Protein AF-A0A9W8MRJ0-F1 (afdb_monomer_lite)

Sequence (169 aa):
MPPIPPFQKSSRAFWASSIPLLISSAAVEVKADIKVEVVVDLLHEVAFILNDALINVQYIVEHPTDFALTLSDTILSTKEVSFVVGTVIHLLFTVLGLVYAAVGVAAHGVVGPAIAEIGGLVAKLLTVVLALVPGLLALLIPTIISVIPIVYHLSLANVVAVLGLPPLF

Structure (mmCIF, N/CA/C/O backbone):
data_AF-A0A9W8MRJ0-F1
#
_entry.id   AF-A0A9W8MRJ0-F1
#
loop_
_atom_site.group_PDB
_atom_site.id
_atom_site.type_symbol
_atom_site.label_atom_id
_atom_site.label_alt_id
_atom_site.label_comp_id
_atom_site.label_asym_id
_atom_site.label_entity_id
_atom_site.label_seq_id
_atom_site.pdbx_PDB_ins_code
_atom_site.Cartn_x
_atom_site.Cartn_y
_atom_site.Cartn_z
_atom_site.occupancy
_atom_site.B_iso_or_equiv
_atom_site.auth_seq_id
_atom_site.auth_comp_id
_atom_site.auth_asym_id
_atom_site.auth_atom_id
_atom_site.pdbx_PDB_model_num
ATOM 1 N N . MET A 1 1 ? 87.219 22.444 -21.345 1.00 48.25 1 MET A N 1
ATOM 2 C CA . MET A 1 1 ? 86.688 22.931 -20.050 1.00 48.25 1 MET A CA 1
ATOM 3 C C . MET A 1 1 ? 86.357 24.401 -20.220 1.00 48.25 1 MET A C 1
ATOM 5 O O . MET A 1 1 ? 87.253 25.128 -20.633 1.00 48.25 1 MET A O 1
ATOM 9 N N . PRO A 1 2 ? 85.082 24.800 -20.073 1.00 40.78 2 PRO A N 1
ATOM 10 C CA . PRO A 1 2 ? 84.636 25.386 -18.795 1.00 40.78 2 PRO A CA 1
ATOM 11 C C . PRO A 1 2 ? 83.126 25.100 -18.515 1.00 40.78 2 PRO A C 1
ATOM 13 O O . PRO A 1 2 ? 82.563 24.225 -19.167 1.00 40.78 2 PRO A O 1
ATOM 16 N N . PRO A 1 3 ? 82.454 25.773 -17.564 1.00 43.59 3 PRO A N 1
ATOM 17 C CA . PRO A 1 3 ? 82.419 25.469 -16.135 1.00 43.59 3 PRO A CA 1
ATOM 18 C C . PRO A 1 3 ? 81.011 25.047 -15.657 1.00 43.59 3 PRO A C 1
ATOM 20 O O . PRO A 1 3 ? 80.001 25.385 -16.266 1.00 43.59 3 PRO A O 1
ATOM 23 N N . ILE A 1 4 ? 80.944 24.338 -14.528 1.00 54.47 4 ILE A N 1
ATOM 24 C CA . ILE A 1 4 ? 79.691 24.013 -13.825 1.00 54.47 4 ILE A CA 1
ATOM 25 C C . ILE A 1 4 ? 79.238 25.245 -13.022 1.00 54.47 4 ILE A C 1
ATOM 27 O O . ILE A 1 4 ? 80.027 25.726 -12.206 1.00 54.47 4 ILE A O 1
ATOM 31 N N . PRO A 1 5 ? 77.989 25.729 -13.168 1.00 55.28 5 PRO A N 1
ATOM 32 C CA . PRO A 1 5 ? 77.356 26.618 -12.203 1.00 55.28 5 PRO A CA 1
ATOM 33 C C . PRO A 1 5 ? 76.269 25.892 -11.379 1.00 55.28 5 PRO A C 1
ATOM 35 O O . PRO A 1 5 ? 75.866 24.776 -11.708 1.00 55.28 5 PRO A O 1
ATOM 38 N N . PRO A 1 6 ? 75.844 26.480 -10.250 1.00 47.06 6 PRO A N 1
ATOM 39 C CA . PRO A 1 6 ? 75.792 25.763 -8.983 1.00 47.06 6 PRO A CA 1
ATOM 40 C C . PRO A 1 6 ? 74.380 25.362 -8.540 1.00 47.06 6 PRO A C 1
ATOM 42 O O . PRO A 1 6 ? 73.384 25.997 -8.875 1.00 47.06 6 PRO A O 1
ATOM 45 N N . PHE A 1 7 ? 74.320 24.349 -7.672 1.00 44.75 7 PHE A N 1
ATOM 46 C CA . PHE A 1 7 ? 73.171 24.106 -6.803 1.00 44.75 7 PHE A CA 1
ATOM 47 C C . PHE A 1 7 ? 73.050 25.243 -5.779 1.00 44.75 7 PHE A C 1
ATOM 49 O O . PHE A 1 7 ? 73.932 25.415 -4.935 1.00 44.75 7 PHE A O 1
ATOM 56 N N . GLN A 1 8 ? 71.932 25.976 -5.797 1.00 46.53 8 GLN A N 1
ATOM 57 C CA . GLN A 1 8 ? 71.581 26.905 -4.725 1.00 46.53 8 GLN A CA 1
ATOM 58 C C . GLN A 1 8 ? 70.129 26.717 -4.253 1.00 46.53 8 GLN A C 1
ATOM 60 O O . GLN A 1 8 ? 69.171 27.044 -4.939 1.00 46.53 8 GLN A O 1
ATOM 65 N N . LYS A 1 9 ? 70.037 26.143 -3.045 1.00 40.16 9 LYS A N 1
ATOM 66 C CA . LYS A 1 9 ? 69.070 26.354 -1.952 1.00 40.16 9 LYS A CA 1
ATOM 67 C C . LYS A 1 9 ? 67.613 26.730 -2.286 1.00 40.16 9 LYS A C 1
ATOM 69 O O . LYS A 1 9 ? 67.304 27.869 -2.598 1.00 40.16 9 LYS A O 1
ATOM 74 N N . SER A 1 10 ? 66.722 25.798 -1.931 1.00 48.19 10 SER A N 1
ATOM 75 C CA . SER A 1 10 ? 65.660 25.988 -0.924 1.00 48.19 10 SER A CA 1
ATOM 76 C C . SER A 1 10 ? 64.984 27.369 -0.867 1.00 48.19 10 SER A C 1
ATOM 78 O O . SER A 1 10 ? 65.446 28.243 -0.136 1.00 48.19 10 SER A O 1
ATOM 80 N N . SER A 1 11 ? 63.785 27.457 -1.443 1.00 42.50 11 SER A N 1
ATOM 81 C CA . SER A 1 11 ? 62.711 28.315 -0.930 1.00 42.50 11 SER A CA 1
ATOM 82 C C . SER A 1 11 ? 61.389 27.556 -0.978 1.00 42.50 11 SER A C 1
ATOM 84 O O . SER A 1 11 ? 60.856 27.245 -2.038 1.00 42.50 11 SER A O 1
ATOM 86 N N . ARG A 1 12 ? 60.897 27.217 0.216 1.00 49.88 12 ARG A N 1
ATOM 87 C CA . ARG A 1 12 ? 59.545 26.725 0.468 1.00 49.88 12 ARG A CA 1
ATOM 88 C C . ARG A 1 12 ? 58.549 27.865 0.237 1.00 49.88 12 ARG A C 1
ATOM 90 O O . ARG A 1 12 ? 58.616 28.866 0.938 1.00 49.88 12 ARG A O 1
ATOM 97 N N . ALA A 1 13 ? 57.618 27.659 -0.684 1.00 43.38 13 ALA A N 1
ATOM 98 C CA . ALA A 1 13 ? 56.282 28.258 -0.752 1.00 43.38 13 ALA A CA 1
ATOM 99 C C . ALA A 1 13 ? 55.526 27.368 -1.760 1.00 43.38 13 ALA A C 1
ATOM 101 O O . ALA A 1 13 ? 55.850 27.382 -2.938 1.00 43.38 13 ALA A O 1
ATOM 102 N N . PHE A 1 14 ? 54.694 26.388 -1.393 1.00 52.22 14 PHE A N 1
ATOM 103 C CA . PHE A 1 14 ? 53.547 26.438 -0.483 1.00 52.22 14 PHE A CA 1
ATOM 104 C C . PHE A 1 14 ? 52.653 27.635 -0.833 1.00 52.22 14 PHE A C 1
ATOM 106 O O . PHE A 1 14 ? 52.720 28.663 -0.175 1.00 52.22 14 PHE A O 1
ATOM 113 N N . TRP A 1 15 ? 51.975 27.576 -1.987 1.00 43.22 15 TRP A N 1
ATOM 114 C CA . TRP A 1 15 ? 50.514 27.426 -2.105 1.00 43.22 15 TRP A CA 1
ATOM 115 C C . TRP A 1 15 ? 50.052 27.600 -3.570 1.00 43.22 15 TRP A C 1
ATOM 117 O O . TRP A 1 15 ? 50.504 28.496 -4.270 1.00 43.22 15 TRP A O 1
ATOM 127 N N . ALA A 1 16 ? 49.070 26.773 -3.947 1.00 49.94 16 ALA A N 1
ATOM 128 C CA . ALA A 1 16 ? 48.089 26.941 -5.028 1.00 49.94 16 ALA A CA 1
ATOM 129 C C . ALA A 1 16 ? 48.437 26.547 -6.487 1.00 49.94 16 ALA A C 1
ATOM 131 O O . ALA A 1 16 ? 49.311 27.100 -7.145 1.00 49.94 16 ALA A O 1
ATOM 132 N N . SER A 1 17 ? 47.572 25.663 -7.005 1.00 50.72 17 SER A N 1
ATOM 133 C CA . SER A 1 17 ? 47.463 25.118 -8.370 1.00 50.72 17 SER A CA 1
ATOM 134 C C . SER A 1 17 ? 48.607 24.162 -8.749 1.00 50.72 17 SER A C 1
ATOM 136 O O . SER A 1 17 ? 49.763 24.539 -8.807 1.00 50.72 17 SER A O 1
ATOM 138 N N . SER A 1 18 ? 48.420 22.868 -8.972 1.00 51.91 18 SER A N 1
ATOM 139 C CA . SER A 1 18 ? 47.250 22.148 -9.450 1.00 51.91 18 SER A CA 1
ATOM 140 C C . SER A 1 18 ? 47.408 20.699 -9.000 1.00 51.91 18 SER A C 1
ATOM 142 O O . SER A 1 18 ? 48.262 19.982 -9.513 1.00 51.91 18 SER A O 1
ATOM 144 N N . ILE A 1 19 ? 46.613 20.266 -8.024 1.00 49.84 19 ILE A N 1
ATOM 145 C CA . ILE A 1 19 ? 46.376 18.837 -7.826 1.00 49.84 19 ILE A CA 1
ATOM 146 C C . ILE A 1 19 ? 45.297 18.497 -8.853 1.00 49.84 19 ILE A C 1
ATOM 148 O O . ILE A 1 19 ? 44.178 18.994 -8.697 1.00 49.84 19 ILE A O 1
ATOM 152 N N . PRO A 1 20 ? 45.571 17.714 -9.913 1.00 44.00 20 PRO A N 1
ATOM 153 C CA . PRO A 1 20 ? 44.480 17.084 -10.626 1.00 44.00 20 PRO A CA 1
ATOM 154 C C . PRO A 1 20 ? 43.835 16.139 -9.616 1.00 44.00 20 PRO A C 1
ATOM 156 O O . PRO A 1 20 ? 44.401 15.109 -9.250 1.00 44.00 20 PRO A O 1
ATOM 159 N N . LEU A 1 21 ? 42.680 16.553 -9.099 1.00 40.41 21 LEU A N 1
ATOM 160 C CA . LEU A 1 21 ? 41.764 15.708 -8.354 1.00 40.41 21 LEU A CA 1
ATOM 161 C C . LEU A 1 21 ? 41.298 14.607 -9.309 1.00 40.41 21 LEU A C 1
ATOM 163 O O . LEU A 1 21 ? 40.196 14.645 -9.842 1.00 40.41 21 LEU A O 1
ATOM 167 N N . LEU A 1 22 ? 42.133 13.587 -9.492 1.00 39.75 22 LEU A N 1
ATOM 168 C CA . LEU A 1 22 ? 41.692 12.251 -9.861 1.00 39.75 22 LEU A CA 1
ATOM 169 C C . LEU A 1 22 ? 41.032 11.617 -8.632 1.00 39.75 22 LEU A C 1
ATOM 171 O O . LEU A 1 22 ? 41.383 10.527 -8.199 1.00 39.75 22 LEU A O 1
ATOM 175 N N . ILE A 1 23 ? 40.040 12.306 -8.069 1.00 45.53 23 ILE A N 1
ATOM 176 C CA . ILE A 1 23 ? 38.914 11.607 -7.480 1.00 45.53 23 ILE A CA 1
ATOM 177 C C . ILE A 1 23 ? 38.071 11.270 -8.702 1.00 45.53 23 ILE A C 1
ATOM 179 O O . ILE A 1 23 ? 37.121 11.976 -9.039 1.00 45.53 23 ILE A O 1
ATOM 183 N N . SER A 1 24 ? 38.454 10.207 -9.416 1.00 37.16 24 SER A N 1
ATOM 184 C CA . SER A 1 24 ? 37.449 9.470 -10.159 1.00 37.16 24 SER A CA 1
ATOM 185 C C . SER A 1 24 ? 36.497 8.942 -9.091 1.00 37.16 24 SER A C 1
ATOM 187 O O . SER A 1 24 ? 36.660 7.841 -8.567 1.00 37.16 24 SER A O 1
ATOM 189 N N . SER A 1 25 ? 35.506 9.756 -8.736 1.00 39.78 25 SER A N 1
ATOM 190 C CA . SER A 1 25 ? 34.216 9.229 -8.346 1.00 39.78 25 SER A CA 1
ATOM 191 C C . SER A 1 25 ? 33.705 8.531 -9.598 1.00 39.78 25 SER A C 1
ATOM 193 O O . SER A 1 25 ? 32.928 9.070 -10.382 1.00 39.78 25 SER A O 1
ATOM 195 N N . ALA A 1 26 ? 34.243 7.337 -9.843 1.00 36.41 26 ALA A N 1
ATOM 196 C CA . ALA A 1 26 ? 33.461 6.302 -10.451 1.00 36.41 26 ALA A CA 1
ATOM 197 C C . ALA A 1 26 ? 32.299 6.157 -9.475 1.00 36.41 26 ALA A C 1
ATOM 199 O O . ALA A 1 26 ? 32.406 5.491 -8.446 1.00 36.41 26 ALA A O 1
ATOM 200 N N . ALA A 1 27 ? 31.218 6.881 -9.761 1.00 32.34 27 ALA A N 1
ATOM 201 C CA . ALA A 1 27 ? 29.903 6.397 -9.443 1.00 32.34 27 ALA A CA 1
ATOM 202 C C . ALA A 1 27 ? 29.885 5.002 -10.060 1.00 32.34 27 ALA A C 1
ATOM 204 O O . ALA A 1 27 ? 29.695 4.832 -11.263 1.00 32.34 27 ALA A O 1
ATOM 205 N N . VAL A 1 28 ? 30.238 4.009 -9.247 1.00 33.97 28 VAL A N 1
ATOM 206 C CA . VAL A 1 28 ? 29.884 2.637 -9.525 1.00 33.97 28 VAL A CA 1
ATOM 207 C C . VAL A 1 28 ? 28.374 2.673 -9.382 1.00 33.97 28 VAL A C 1
ATOM 209 O O . VAL A 1 28 ? 27.823 2.465 -8.305 1.00 33.97 28 VAL A O 1
ATOM 212 N N . GLU A 1 29 ? 27.707 3.067 -10.465 1.00 37.41 29 GLU A N 1
ATOM 213 C CA . GLU A 1 29 ? 26.339 2.680 -10.715 1.00 37.41 29 GLU A CA 1
ATOM 214 C C . GLU A 1 29 ? 26.432 1.161 -10.770 1.00 37.41 29 GLU A C 1
ATOM 216 O O . GLU A 1 29 ? 26.729 0.559 -11.803 1.00 37.41 29 GLU A O 1
ATOM 221 N N . VAL A 1 30 ? 26.304 0.531 -9.601 1.00 36.81 30 VAL A N 1
ATOM 222 C CA . VAL A 1 30 ? 25.976 -0.878 -9.513 1.00 36.81 30 VAL A CA 1
ATOM 223 C C . VAL A 1 30 ? 24.563 -0.937 -10.077 1.00 36.81 30 VAL A C 1
ATOM 225 O O . VAL A 1 30 ? 23.581 -1.005 -9.345 1.00 36.81 30 VAL A O 1
ATOM 228 N N . LYS A 1 31 ? 24.456 -0.890 -11.410 1.00 43.50 31 LYS 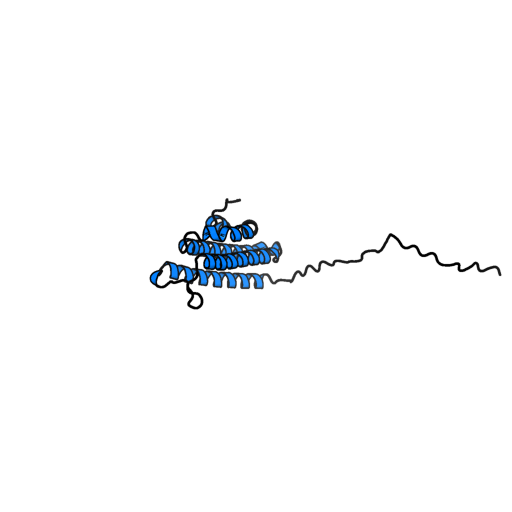A N 1
ATOM 229 C CA . LYS A 1 31 ? 23.444 -1.644 -12.123 1.00 43.50 31 LYS A CA 1
ATOM 230 C C . LYS A 1 31 ? 23.751 -3.080 -11.756 1.00 43.50 31 LYS A C 1
ATOM 232 O O . LYS A 1 31 ? 24.472 -3.788 -12.453 1.00 43.50 31 LYS A O 1
ATOM 237 N N . ALA A 1 32 ? 23.272 -3.474 -10.578 1.00 48.00 32 ALA A N 1
ATOM 238 C CA . ALA A 1 32 ? 22.929 -4.851 -10.365 1.00 48.00 32 ALA A CA 1
ATOM 239 C C . ALA A 1 32 ? 22.089 -5.181 -11.591 1.00 48.00 32 ALA A C 1
ATOM 241 O O . ALA A 1 32 ? 21.115 -4.481 -11.882 1.00 48.00 32 ALA A O 1
ATOM 242 N N . ASP A 1 33 ? 22.567 -6.131 -12.384 1.00 50.88 33 ASP A N 1
ATOM 243 C CA . ASP A 1 33 ? 21.824 -6.651 -13.517 1.00 50.88 33 ASP A CA 1
ATOM 244 C C . ASP A 1 33 ? 20.676 -7.448 -12.891 1.00 50.88 33 ASP A C 1
ATOM 246 O O . ASP A 1 33 ? 20.736 -8.663 -12.688 1.00 50.88 33 ASP A O 1
ATOM 250 N N . ILE A 1 34 ? 19.705 -6.700 -12.364 1.00 60.66 34 ILE A N 1
ATOM 251 C CA . ILE A 1 34 ? 18.549 -7.231 -11.687 1.00 60.66 34 ILE A CA 1
ATOM 252 C C . ILE A 1 34 ? 17.742 -7.836 -12.815 1.00 60.66 34 ILE A C 1
ATOM 254 O O . ILE A 1 34 ? 17.131 -7.127 -13.615 1.00 60.66 34 ILE A O 1
ATOM 258 N N . LYS A 1 35 ? 17.794 -9.163 -12.886 1.00 72.12 35 LYS A N 1
ATOM 259 C CA . LYS A 1 35 ? 16.939 -9.939 -13.770 1.00 72.12 35 LYS A CA 1
ATOM 260 C C . LYS A 1 35 ? 15.509 -9.501 -13.508 1.00 72.12 35 LYS A C 1
ATOM 262 O O . LYS A 1 35 ? 15.001 -9.675 -12.399 1.00 72.12 35 LYS A O 1
ATOM 267 N N . VAL A 1 36 ? 14.903 -8.878 -14.510 1.00 72.69 36 VAL A N 1
ATOM 268 C CA . VAL A 1 36 ? 13.551 -8.321 -14.420 1.00 72.69 36 VAL A CA 1
ATOM 269 C C . VAL A 1 36 ? 12.573 -9.418 -14.009 1.00 72.69 36 VAL A C 1
ATOM 271 O O . VAL A 1 36 ? 11.656 -9.161 -13.239 1.00 72.69 36 VAL A O 1
ATOM 274 N N . GLU A 1 37 ? 12.836 -10.657 -14.423 1.00 76.44 37 GLU A N 1
ATOM 275 C CA . GLU A 1 37 ? 12.082 -11.849 -14.042 1.00 76.44 37 GLU A CA 1
ATOM 276 C C . GLU A 1 37 ? 12.065 -12.059 -12.521 1.00 76.44 37 GLU A C 1
ATOM 278 O O . GLU A 1 37 ? 11.005 -12.270 -11.949 1.00 76.44 37 GLU A O 1
ATOM 283 N N . VAL A 1 38 ? 13.209 -11.899 -11.844 1.00 78.81 38 VAL A N 1
ATOM 284 C CA . VAL A 1 38 ? 13.300 -12.054 -10.380 1.00 78.81 38 VAL A CA 1
ATOM 285 C C . VAL A 1 38 ? 12.512 -10.956 -9.662 1.00 78.81 38 VAL A C 1
ATOM 287 O O . VAL A 1 38 ? 11.890 -11.212 -8.637 1.00 78.81 38 VAL A O 1
ATOM 290 N N . VAL A 1 39 ? 12.507 -9.731 -10.197 1.00 79.31 39 VAL A N 1
ATOM 291 C CA . VAL A 1 39 ? 11.700 -8.632 -9.639 1.00 79.31 39 VAL A CA 1
ATOM 292 C C . VAL A 1 39 ? 10.218 -8.910 -9.807 1.00 79.31 39 VAL A C 1
ATOM 294 O O . VAL A 1 39 ? 9.457 -8.702 -8.869 1.00 79.31 39 VAL A O 1
ATOM 297 N N . VAL A 1 40 ? 9.810 -9.378 -10.984 1.00 80.25 40 VAL A N 1
ATOM 298 C CA . VAL A 1 40 ? 8.416 -9.726 -11.262 1.00 80.25 40 VAL A CA 1
ATOM 299 C C . VAL A 1 40 ? 7.950 -10.853 -10.340 1.00 80.25 40 VAL A C 1
ATOM 301 O O . VAL A 1 40 ? 6.890 -10.721 -9.735 1.00 80.25 40 VAL A O 1
ATOM 304 N N . ASP A 1 41 ? 8.757 -11.899 -10.151 1.00 81.31 41 ASP A N 1
ATOM 305 C CA . ASP A 1 41 ? 8.437 -13.003 -9.239 1.00 81.31 41 ASP A CA 1
ATOM 306 C C . ASP A 1 41 ? 8.275 -12.518 -7.789 1.00 81.31 41 ASP A C 1
ATOM 308 O O . ASP A 1 41 ? 7.292 -12.856 -7.128 1.00 81.31 41 ASP A O 1
ATOM 312 N N . LEU A 1 42 ? 9.177 -11.651 -7.311 1.00 82.88 42 LEU A N 1
ATOM 313 C CA . LEU A 1 42 ? 9.075 -11.053 -5.975 1.00 82.88 42 LEU A CA 1
ATOM 314 C C . LEU A 1 42 ? 7.844 -10.148 -5.829 1.00 82.88 42 LEU A C 1
ATOM 316 O O . LEU A 1 42 ? 7.199 -10.141 -4.782 1.00 82.88 42 LEU A O 1
ATOM 320 N N . LEU A 1 43 ? 7.491 -9.379 -6.862 1.00 83.56 43 LEU A N 1
ATOM 321 C CA . LEU A 1 43 ? 6.284 -8.550 -6.842 1.00 83.56 43 LEU A CA 1
ATOM 322 C C . LEU A 1 43 ? 5.014 -9.406 -6.829 1.00 83.56 43 LEU A C 1
ATOM 324 O O . LEU A 1 43 ? 4.072 -9.068 -6.114 1.00 83.56 43 LEU A O 1
ATOM 328 N N . HIS A 1 44 ? 4.989 -10.529 -7.548 1.00 84.81 44 HIS A N 1
ATOM 329 C CA . HIS A 1 44 ? 3.885 -11.484 -7.457 1.00 84.81 44 HIS A CA 1
ATOM 330 C C . HIS A 1 44 ? 3.787 -12.119 -6.067 1.00 84.81 44 HIS A C 1
ATOM 332 O O . HIS A 1 44 ? 2.680 -12.290 -5.561 1.00 84.81 44 HIS A O 1
ATOM 338 N N . GLU A 1 45 ? 4.911 -12.416 -5.412 1.00 82.75 45 GLU A N 1
ATOM 339 C CA . GLU A 1 45 ? 4.912 -12.905 -4.029 1.00 82.75 45 GLU A CA 1
ATOM 340 C C . GLU A 1 45 ? 4.343 -11.854 -3.059 1.00 82.75 45 GLU A C 1
ATOM 342 O O . GLU A 1 45 ? 3.487 -12.167 -2.229 1.00 82.75 45 GLU A O 1
ATOM 347 N N . VAL A 1 46 ? 4.724 -10.581 -3.217 1.00 82.69 46 VAL A N 1
ATOM 348 C CA . VAL A 1 46 ? 4.136 -9.468 -2.451 1.00 82.69 46 VAL A CA 1
ATOM 349 C C . VAL A 1 46 ? 2.634 -9.346 -2.718 1.00 82.69 46 VAL A C 1
ATOM 351 O O . VAL A 1 46 ? 1.857 -9.199 -1.773 1.00 82.69 46 VAL A O 1
ATOM 354 N N . ALA A 1 47 ? 2.204 -9.427 -3.979 1.00 80.31 47 ALA A N 1
ATOM 355 C CA . ALA A 1 47 ? 0.790 -9.396 -4.342 1.00 80.31 47 ALA A CA 1
ATOM 356 C C . ALA A 1 47 ? 0.021 -10.569 -3.712 1.00 80.31 47 ALA A C 1
ATOM 358 O O . ALA A 1 47 ? -1.067 -10.370 -3.173 1.00 80.31 47 ALA A O 1
ATOM 359 N N . PHE A 1 48 ? 0.607 -11.768 -3.702 1.00 81.25 48 PHE A N 1
ATOM 360 C CA . PHE A 1 48 ? 0.023 -12.950 -3.076 1.00 81.25 48 PHE A CA 1
ATOM 361 C C . PHE A 1 48 ? -0.174 -12.758 -1.566 1.00 81.25 48 PHE A C 1
ATOM 363 O O . PHE A 1 48 ? -1.280 -12.962 -1.067 1.00 81.25 48 PHE A O 1
ATOM 370 N N . ILE A 1 49 ? 0.855 -12.284 -0.854 1.00 83.06 49 ILE A N 1
ATOM 371 C CA . ILE A 1 49 ? 0.780 -12.001 0.589 1.00 83.06 49 ILE A CA 1
ATOM 372 C C . ILE A 1 49 ? -0.271 -10.921 0.884 1.00 83.06 49 ILE A C 1
ATOM 374 O O . ILE A 1 49 ? -1.049 -11.051 1.828 1.00 83.06 49 ILE A O 1
ATOM 378 N N . LEU A 1 50 ? -0.327 -9.858 0.077 1.00 81.81 50 LEU A N 1
ATOM 379 C CA . LEU A 1 50 ? -1.323 -8.796 0.244 1.00 81.81 50 LEU A CA 1
ATOM 380 C C . LEU A 1 50 ? -2.747 -9.281 -0.022 1.00 81.81 50 LEU A C 1
ATOM 382 O O . LEU A 1 50 ? -3.676 -8.831 0.647 1.00 81.81 50 LEU A O 1
ATOM 386 N N . ASN A 1 51 ? -2.928 -10.185 -0.983 1.00 83.06 51 ASN A N 1
ATOM 387 C CA . ASN A 1 51 ? -4.227 -10.771 -1.270 1.00 83.06 51 ASN A CA 1
ATOM 388 C C . ASN A 1 51 ? -4.690 -11.696 -0.133 1.00 83.06 51 ASN A C 1
ATOM 390 O O . ASN A 1 51 ? -5.842 -11.609 0.280 1.00 83.06 51 ASN A O 1
ATOM 394 N N . ASP A 1 52 ? -3.794 -12.512 0.428 1.00 77.44 52 ASP A N 1
ATOM 395 C CA . ASP A 1 52 ? -4.095 -13.326 1.612 1.00 77.44 52 ASP A CA 1
ATOM 396 C C . ASP A 1 52 ? -4.454 -12.448 2.823 1.00 77.44 52 ASP A C 1
ATOM 398 O O . ASP A 1 52 ? -5.480 -12.645 3.476 1.00 77.44 52 ASP A O 1
ATOM 402 N N . ALA A 1 53 ? -3.680 -11.384 3.064 1.00 75.25 53 ALA A N 1
ATOM 403 C CA . ALA A 1 53 ? -3.990 -10.400 4.097 1.00 75.25 53 ALA A CA 1
ATOM 404 C C . ALA A 1 53 ? -5.361 -9.736 3.875 1.00 75.25 53 ALA A C 1
ATOM 406 O O . ALA A 1 53 ? -6.123 -9.571 4.827 1.00 75.25 53 ALA A O 1
ATOM 407 N N . LEU A 1 54 ? -5.705 -9.382 2.632 1.00 80.19 54 LEU A N 1
ATOM 408 C CA . LEU A 1 54 ? -7.011 -8.817 2.294 1.00 80.19 54 LEU A CA 1
ATOM 409 C C . LEU A 1 54 ? -8.150 -9.795 2.603 1.00 80.19 54 LEU A C 1
ATOM 411 O O . LEU A 1 54 ? -9.140 -9.373 3.196 1.00 80.19 54 LEU A O 1
ATOM 415 N N . ILE A 1 55 ? -8.006 -11.074 2.242 1.00 77.44 55 ILE A N 1
ATOM 416 C CA . ILE A 1 55 ? -8.999 -12.122 2.532 1.00 77.44 55 ILE A CA 1
ATOM 417 C C . ILE A 1 55 ? -9.200 -12.255 4.044 1.00 77.44 55 ILE A C 1
ATOM 419 O O . ILE A 1 55 ? -10.336 -12.237 4.516 1.00 77.44 55 ILE A O 1
ATOM 423 N N . ASN A 1 56 ? -8.109 -12.310 4.811 1.00 75.69 56 ASN A N 1
ATOM 424 C CA . ASN A 1 56 ? -8.167 -12.405 6.269 1.00 75.69 56 ASN A CA 1
ATOM 425 C C . ASN A 1 56 ? -8.882 -11.194 6.893 1.00 75.69 56 ASN A C 1
ATOM 427 O O . ASN A 1 56 ? -9.757 -11.356 7.742 1.00 75.69 56 ASN A O 1
ATOM 431 N N . VAL A 1 57 ? -8.559 -9.975 6.447 1.00 72.88 57 VAL A N 1
ATOM 432 C CA . VAL A 1 57 ? -9.209 -8.755 6.950 1.00 72.88 57 VAL A CA 1
ATOM 433 C C . VAL A 1 57 ? -10.682 -8.689 6.531 1.00 72.88 57 VAL A C 1
ATOM 435 O O . VAL A 1 57 ? -11.515 -8.300 7.345 1.00 72.88 57 VAL A O 1
ATOM 438 N N . GLN A 1 58 ? -11.037 -9.093 5.309 1.00 73.00 58 GLN A N 1
ATOM 439 C CA . GLN A 1 58 ? -12.437 -9.170 4.868 1.00 73.00 58 GLN A CA 1
ATOM 440 C C . GLN A 1 58 ? -13.243 -10.164 5.703 1.00 73.00 58 GLN A C 1
ATOM 442 O O . GLN A 1 58 ? -14.327 -9.820 6.169 1.00 73.00 58 GLN A O 1
ATOM 447 N N . TYR A 1 59 ? -12.685 -11.346 5.969 1.00 69.38 59 TYR A N 1
ATOM 448 C CA . TYR A 1 59 ? -13.314 -12.348 6.824 1.00 69.38 59 TYR A CA 1
ATOM 449 C C . TYR A 1 59 ? -13.632 -11.793 8.221 1.00 69.38 59 TYR A C 1
ATOM 451 O O . TYR A 1 59 ? -14.728 -12.008 8.739 1.00 69.38 59 TYR A O 1
ATOM 459 N N . ILE A 1 60 ? -12.702 -11.024 8.798 1.00 67.75 60 ILE A N 1
ATOM 460 C CA . ILE A 1 60 ? -12.887 -10.337 10.083 1.00 67.75 60 ILE A CA 1
ATOM 461 C C . ILE A 1 60 ? -14.035 -9.318 10.021 1.00 67.75 60 ILE A C 1
ATOM 463 O O . ILE A 1 60 ? -14.829 -9.229 10.956 1.00 67.75 60 ILE A 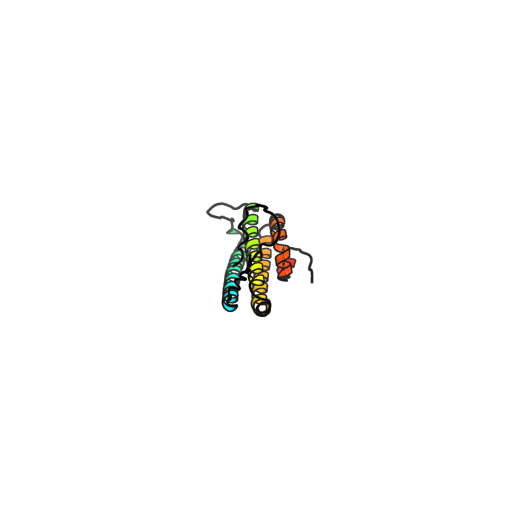O 1
ATOM 467 N N . VAL A 1 61 ? -14.144 -8.548 8.933 1.00 68.06 61 VAL A N 1
ATOM 468 C CA . VAL A 1 61 ? -15.224 -7.554 8.761 1.00 68.06 61 VAL A CA 1
ATOM 469 C C . VAL A 1 61 ? -16.588 -8.228 8.687 1.00 68.06 61 VAL A C 1
ATOM 471 O O . VAL A 1 61 ? -17.560 -7.716 9.240 1.00 68.06 61 VAL A O 1
ATOM 474 N N . GLU A 1 62 ? -16.660 -9.370 8.010 1.00 71.00 62 GLU A N 1
ATOM 475 C CA . GLU A 1 62 ? -17.888 -10.149 7.861 1.00 71.00 62 GLU A CA 1
ATOM 476 C C . GLU A 1 62 ? -18.306 -10.844 9.171 1.00 71.00 62 GLU A C 1
ATOM 478 O O . GLU A 1 62 ? -19.494 -11.098 9.370 1.00 71.00 62 GLU A O 1
ATOM 483 N N . HIS A 1 63 ? -17.364 -11.078 10.096 1.00 67.50 63 HIS A N 1
ATOM 484 C CA . HIS A 1 63 ? -17.585 -11.787 11.365 1.00 67.50 63 HIS A CA 1
ATOM 485 C C . HIS A 1 63 ? -17.050 -10.997 12.585 1.00 67.50 63 HIS A C 1
ATOM 487 O O . HIS A 1 63 ? -16.138 -11.445 13.283 1.00 67.50 63 HIS A O 1
ATOM 493 N N . PRO A 1 64 ? -17.629 -9.821 12.903 1.00 57.41 64 PRO A N 1
ATOM 494 C CA . PRO A 1 64 ? -17.063 -8.878 13.875 1.00 57.41 64 PRO A CA 1
ATOM 495 C C . PRO A 1 64 ? -17.145 -9.336 15.341 1.00 57.41 64 PRO A C 1
ATOM 497 O O . PRO A 1 64 ? -16.489 -8.754 16.203 1.00 57.41 64 PRO A O 1
ATOM 500 N N . THR A 1 65 ? -17.951 -10.356 15.657 1.00 52.75 65 THR A N 1
ATOM 501 C CA . THR A 1 65 ? -18.142 -10.855 17.031 1.00 52.75 65 THR A CA 1
ATOM 502 C C . THR A 1 65 ? -16.924 -11.579 17.600 1.00 52.75 65 THR A C 1
ATOM 504 O O . THR A 1 65 ? -16.822 -11.695 18.819 1.00 52.75 65 THR A O 1
ATOM 507 N N . ASP A 1 66 ? -15.988 -11.999 16.745 1.00 52.19 66 ASP A N 1
ATOM 508 C CA . ASP A 1 66 ? -14.790 -12.747 17.146 1.00 52.19 66 ASP A CA 1
ATOM 509 C C . ASP A 1 66 ? -13.553 -11.848 17.323 1.00 52.19 66 ASP A C 1
ATOM 511 O O . ASP A 1 66 ? -12.465 -12.333 17.637 1.00 52.19 66 ASP A O 1
ATOM 515 N N . PHE A 1 67 ? -13.691 -10.530 17.128 1.00 53.59 67 PHE A N 1
ATOM 516 C CA . PHE A 1 67 ? -12.542 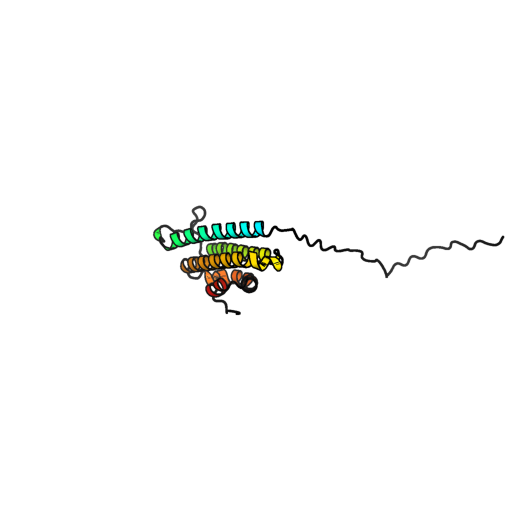-9.653 16.924 1.00 53.59 67 PHE A CA 1
ATOM 517 C C . PHE A 1 67 ? -12.367 -8.603 18.025 1.00 53.59 67 PHE A C 1
ATOM 519 O O . PHE A 1 67 ? -12.851 -7.474 17.949 1.00 53.59 67 PHE A O 1
ATOM 526 N N . ALA A 1 68 ? -11.578 -8.957 19.037 1.00 56.31 68 ALA A N 1
ATOM 527 C CA . ALA A 1 68 ? -10.749 -7.979 19.725 1.00 56.31 68 ALA A CA 1
ATOM 528 C C . ALA A 1 68 ? -9.404 -7.947 18.988 1.00 56.31 68 ALA A C 1
ATOM 530 O O . ALA A 1 68 ? -8.806 -8.999 18.788 1.00 56.31 68 ALA A O 1
ATOM 531 N N . LEU A 1 69 ? -8.932 -6.767 18.567 1.00 58.84 69 LEU A N 1
ATOM 532 C CA . LEU A 1 69 ? -7.589 -6.585 18.001 1.00 58.84 69 LEU A CA 1
ATOM 533 C C . LEU A 1 69 ? -6.547 -6.891 19.081 1.00 58.84 69 LEU A C 1
ATOM 535 O O . LEU A 1 69 ? -6.033 -5.979 19.724 1.00 58.84 69 LEU A O 1
ATOM 539 N N . THR A 1 70 ? -6.287 -8.169 19.336 1.00 57.56 70 THR A N 1
ATOM 540 C CA . THR A 1 70 ? -5.320 -8.619 20.325 1.00 57.56 70 THR A CA 1
ATOM 541 C C . THR A 1 70 ? -4.016 -8.966 19.629 1.00 57.56 70 THR A C 1
ATOM 543 O O . THR A 1 70 ? -3.949 -9.838 18.766 1.00 57.56 70 THR A O 1
ATOM 546 N N . LEU A 1 71 ? -2.949 -8.268 20.004 1.00 56.31 71 LEU A N 1
ATOM 547 C CA . LEU A 1 71 ? -1.589 -8.662 19.665 1.00 56.31 71 LEU A CA 1
ATOM 548 C C . LEU A 1 71 ? -0.962 -9.189 20.951 1.00 56.31 71 LEU A C 1
ATOM 550 O O . LEU A 1 71 ? -0.844 -8.440 21.920 1.00 56.31 71 LEU A O 1
ATOM 554 N N . SER A 1 72 ? -0.620 -10.478 20.988 1.00 63.16 72 SER A N 1
ATOM 555 C CA . SER A 1 72 ? -0.076 -11.123 22.194 1.00 63.16 72 SER A CA 1
ATOM 556 C C . SER A 1 72 ? -0.951 -10.872 23.435 1.00 63.16 72 SER A C 1
ATOM 558 O O . SER A 1 72 ? -0.490 -10.293 24.417 1.00 63.16 72 SER A O 1
ATOM 560 N N . ASP A 1 73 ? -2.242 -11.212 23.348 1.00 65.69 73 ASP A N 1
ATOM 561 C CA . ASP A 1 73 ? -3.252 -11.036 24.411 1.00 65.69 73 ASP A CA 1
ATOM 562 C C . ASP A 1 73 ? -3.516 -9.582 24.857 1.00 65.69 73 ASP A C 1
ATOM 564 O O . ASP A 1 73 ? -4.242 -9.341 25.822 1.00 65.69 73 ASP A O 1
ATOM 568 N N . THR A 1 74 ? -2.983 -8.592 24.133 1.00 64.00 74 THR A N 1
ATOM 569 C CA . THR A 1 74 ? -3.146 -7.168 24.458 1.00 64.00 74 THR A CA 1
ATOM 570 C C . THR A 1 74 ? -4.074 -6.499 23.453 1.00 64.00 74 THR A C 1
ATOM 572 O O . THR A 1 74 ? -3.785 -6.513 22.259 1.00 64.00 74 THR A O 1
ATOM 575 N N . ILE A 1 75 ? -5.174 -5.897 23.919 1.00 69.50 75 ILE A N 1
ATOM 576 C CA . ILE A 1 75 ? -6.092 -5.134 23.058 1.00 69.50 75 ILE A CA 1
ATOM 577 C C . ILE A 1 75 ? -5.368 -3.876 22.567 1.00 69.50 75 ILE A C 1
ATOM 579 O O . ILE A 1 75 ? -5.024 -3.007 23.368 1.00 69.50 75 ILE A O 1
ATOM 583 N N . LEU A 1 76 ? -5.155 -3.774 21.257 1.00 66.94 76 LEU A N 1
ATOM 584 C CA . LEU A 1 76 ? -4.523 -2.619 20.633 1.00 66.94 76 LEU A CA 1
ATOM 585 C C . LEU A 1 76 ? -5.476 -1.423 20.609 1.00 66.94 76 LEU A C 1
ATOM 587 O O . LEU A 1 76 ? -6.634 -1.517 20.192 1.00 66.94 76 LEU A O 1
ATOM 591 N N . SER A 1 77 ? -4.962 -0.259 20.991 1.00 73.88 77 SER A N 1
ATOM 592 C CA . SER A 1 77 ? -5.652 1.010 20.793 1.00 73.88 77 SER A CA 1
ATOM 593 C C . SER A 1 77 ? -5.685 1.397 19.311 1.00 73.88 77 SER A C 1
ATOM 595 O O . SER A 1 77 ? -4.782 1.083 18.535 1.00 73.88 77 SER A O 1
ATOM 597 N N . THR A 1 78 ? -6.680 2.192 18.914 1.00 71.69 78 THR A N 1
ATOM 598 C CA . THR A 1 78 ? -6.789 2.755 17.555 1.00 71.69 78 THR A CA 1
ATOM 599 C C . THR A 1 78 ? -5.521 3.492 17.108 1.00 71.69 78 THR A C 1
ATOM 601 O O . THR A 1 78 ? -5.167 3.477 15.930 1.00 71.69 78 THR A O 1
ATOM 604 N N . LYS A 1 79 ? -4.799 4.108 18.052 1.00 72.69 79 LYS A N 1
ATOM 605 C CA . LYS A 1 79 ? -3.529 4.789 17.787 1.00 72.69 79 LYS A CA 1
ATOM 606 C C . LYS A 1 79 ? -2.413 3.803 17.439 1.00 72.69 79 LYS A C 1
ATOM 608 O O . LYS A 1 79 ? -1.676 4.050 16.488 1.00 72.69 79 LYS A O 1
ATOM 613 N N . GLU A 1 80 ? -2.301 2.692 18.157 1.00 70.19 80 GLU A N 1
ATOM 614 C CA . GLU A 1 80 ? -1.306 1.649 17.865 1.00 70.19 80 GLU A CA 1
ATOM 615 C C . GLU A 1 80 ? -1.599 0.967 16.530 1.00 70.19 80 GLU A C 1
ATOM 617 O O . GLU A 1 80 ? -0.694 0.802 15.715 1.00 70.19 80 GLU A O 1
ATOM 622 N N . VAL A 1 81 ? -2.875 0.690 16.247 1.00 75.44 81 VAL A N 1
ATOM 623 C CA . VAL A 1 81 ? -3.316 0.173 14.943 1.00 75.44 81 VAL A CA 1
ATOM 624 C C . VAL A 1 81 ? -2.928 1.139 13.824 1.00 75.44 81 VAL A C 1
ATOM 626 O O . VAL A 1 81 ? -2.364 0.717 12.818 1.00 75.44 81 VAL A O 1
ATOM 629 N N . SER A 1 82 ? -3.149 2.446 14.012 1.00 72.81 82 SER A N 1
ATOM 630 C CA . SER A 1 82 ? -2.751 3.463 13.031 1.00 72.81 82 SER A CA 1
ATOM 631 C C . SER A 1 82 ? -1.250 3.504 12.780 1.00 72.81 82 SER A C 1
ATOM 633 O O . SER A 1 82 ? -0.829 3.679 11.639 1.00 72.81 82 SER A O 1
ATOM 635 N N . PHE A 1 83 ? -0.443 3.287 13.820 1.00 77.06 83 PHE A N 1
ATOM 636 C CA . PHE A 1 83 ? 1.005 3.255 13.687 1.00 77.06 83 PHE A CA 1
ATOM 637 C C . PHE A 1 83 ? 1.450 2.034 12.880 1.00 77.06 83 PHE A C 1
ATOM 639 O O . PHE A 1 83 ? 2.184 2.188 11.910 1.00 77.06 83 PHE A O 1
ATOM 646 N N . VAL A 1 84 ? 0.942 0.843 13.214 1.00 79.12 84 VAL A N 1
ATOM 647 C CA . VAL A 1 84 ? 1.262 -0.400 12.494 1.00 79.12 84 VAL A CA 1
ATOM 648 C C . VAL A 1 84 ? 0.836 -0.307 11.029 1.00 79.12 84 VAL A C 1
ATOM 650 O O . VAL A 1 84 ? 1.656 -0.514 10.133 1.00 79.12 84 VAL A O 1
ATOM 653 N N . VAL A 1 85 ? -0.422 0.064 10.775 1.00 80.75 85 VAL A N 1
ATOM 654 C CA . VAL A 1 85 ? -0.967 0.210 9.417 1.00 80.75 85 VAL A CA 1
ATOM 655 C C . VAL A 1 85 ? -0.177 1.260 8.637 1.00 80.75 85 VAL A C 1
ATOM 657 O O . VAL A 1 85 ? 0.233 1.008 7.505 1.00 80.75 85 VAL A O 1
ATOM 660 N N . GLY A 1 86 ? 0.111 2.408 9.255 1.00 79.00 86 GLY A N 1
ATOM 661 C CA . GLY A 1 86 ? 0.917 3.464 8.655 1.00 79.00 86 GLY A CA 1
ATOM 662 C C . GLY A 1 86 ? 2.317 2.986 8.269 1.00 79.00 86 GLY A C 1
ATOM 663 O O . GLY A 1 86 ? 2.741 3.194 7.133 1.00 79.00 86 GLY A O 1
ATOM 664 N N . THR A 1 87 ? 3.032 2.312 9.172 1.00 79.75 87 THR A N 1
ATOM 665 C CA . THR A 1 87 ? 4.375 1.784 8.892 1.00 79.75 87 THR A CA 1
ATOM 666 C C . THR A 1 87 ? 4.362 0.792 7.734 1.00 79.75 87 THR A C 1
ATOM 668 O O . THR A 1 87 ? 5.219 0.888 6.856 1.00 79.75 87 THR A O 1
ATOM 671 N N . VAL A 1 88 ? 3.381 -0.113 7.684 1.00 81.25 88 VAL A N 1
ATOM 672 C CA . VAL A 1 88 ? 3.245 -1.084 6.587 1.00 81.25 88 VAL A CA 1
ATOM 673 C C . VAL A 1 88 ? 2.992 -0.374 5.256 1.00 81.25 88 VAL A C 1
ATOM 675 O O . VAL A 1 88 ? 3.676 -0.658 4.277 1.00 81.25 88 VAL A O 1
ATOM 678 N N . ILE A 1 89 ? 2.075 0.597 5.220 1.00 83.12 89 ILE A N 1
ATOM 679 C CA . ILE A 1 89 ? 1.791 1.394 4.016 1.00 83.12 89 ILE A CA 1
ATOM 680 C C . ILE A 1 89 ? 3.042 2.138 3.541 1.00 83.12 89 ILE A C 1
ATOM 682 O O . ILE A 1 89 ? 3.365 2.123 2.353 1.00 83.12 89 ILE A O 1
ATOM 686 N N . HIS A 1 90 ? 3.750 2.787 4.466 1.00 80.88 90 HIS A N 1
ATOM 687 C CA . HIS A 1 90 ? 4.956 3.539 4.148 1.00 80.88 90 HIS A CA 1
ATOM 688 C C . HIS A 1 90 ? 6.051 2.637 3.583 1.00 80.88 90 HIS A C 1
ATOM 690 O O . HIS A 1 90 ? 6.664 2.971 2.568 1.00 80.88 90 HIS A O 1
ATOM 696 N N . LEU A 1 91 ? 6.258 1.474 4.205 1.00 82.69 91 LEU A N 1
ATOM 697 C CA . LEU A 1 91 ? 7.215 0.483 3.737 1.00 82.69 91 LEU A CA 1
ATOM 698 C C . LEU A 1 91 ? 6.846 -0.022 2.338 1.00 82.69 91 LEU A C 1
ATOM 700 O O . LEU A 1 91 ? 7.698 0.001 1.455 1.00 82.69 91 LEU A O 1
ATOM 704 N N . LEU A 1 92 ? 5.585 -0.406 2.116 1.00 84.12 92 LEU A N 1
ATOM 705 C CA . LEU A 1 92 ? 5.110 -0.904 0.823 1.00 84.12 92 LEU A CA 1
ATOM 706 C C . LEU A 1 92 ? 5.343 0.116 -0.291 1.00 84.12 92 LEU A C 1
ATOM 708 O O . LEU A 1 92 ? 5.977 -0.214 -1.290 1.00 84.12 92 LEU A O 1
ATOM 712 N N . PHE A 1 93 ? 4.900 1.364 -0.119 1.00 85.12 93 PHE A N 1
ATOM 713 C CA . PHE A 1 93 ? 5.102 2.377 -1.156 1.00 85.12 93 PHE A CA 1
ATOM 714 C C . PHE A 1 93 ? 6.578 2.704 -1.365 1.00 85.12 93 PHE A C 1
ATOM 716 O O . PHE A 1 93 ? 7.008 2.821 -2.509 1.00 85.12 93 PHE A O 1
ATOM 723 N N . THR A 1 94 ? 7.378 2.781 -0.300 1.00 80.56 94 THR A N 1
ATOM 724 C CA . THR A 1 94 ? 8.823 3.019 -0.431 1.00 80.56 94 THR A CA 1
ATOM 725 C C . THR A 1 94 ? 9.504 1.900 -1.215 1.00 80.56 94 THR A C 1
ATOM 727 O O . THR A 1 94 ? 10.280 2.180 -2.126 1.00 80.56 94 THR A O 1
ATOM 730 N N . VAL A 1 95 ? 9.176 0.637 -0.924 1.00 81.56 95 VAL A N 1
ATOM 731 C CA . VAL A 1 95 ? 9.703 -0.522 -1.657 1.00 81.56 95 VAL A CA 1
ATOM 732 C C . VAL A 1 95 ? 9.260 -0.489 -3.118 1.00 81.56 95 VAL A C 1
ATOM 734 O O . VAL A 1 95 ? 10.105 -0.635 -3.993 1.00 81.56 95 VAL A O 1
ATOM 737 N N . LEU A 1 96 ? 7.983 -0.227 -3.410 1.00 82.69 96 LEU A N 1
ATOM 738 C CA . LEU A 1 96 ? 7.495 -0.129 -4.793 1.00 82.69 96 LEU A CA 1
ATOM 739 C C . LEU A 1 96 ? 8.179 1.001 -5.569 1.00 82.69 96 LEU A C 1
ATOM 741 O O . LEU A 1 96 ? 8.564 0.808 -6.720 1.00 82.69 96 LEU A O 1
ATOM 745 N N . GLY A 1 97 ? 8.373 2.159 -4.934 1.00 81.44 97 GLY A N 1
ATOM 746 C CA . GLY A 1 97 ? 9.095 3.285 -5.521 1.00 81.44 97 GLY A CA 1
ATOM 747 C C . GLY A 1 97 ? 10.558 2.947 -5.809 1.00 81.44 97 GLY A C 1
ATOM 748 O O . GLY A 1 97 ? 11.053 3.250 -6.892 1.00 81.44 97 GLY A O 1
ATOM 749 N N . LEU A 1 98 ? 11.234 2.265 -4.879 1.00 81.00 98 LEU A N 1
ATOM 750 C CA . LEU A 1 98 ? 12.607 1.793 -5.067 1.00 81.00 98 LEU A CA 1
ATOM 751 C C . LEU A 1 98 ? 12.707 0.754 -6.181 1.00 81.00 98 LEU A C 1
ATOM 753 O O . LEU A 1 98 ? 13.599 0.859 -7.015 1.00 81.00 98 LEU A O 1
ATOM 757 N N . VAL A 1 99 ? 11.789 -0.215 -6.221 1.00 80.38 99 VAL A N 1
ATOM 758 C CA . VAL A 1 99 ? 11.738 -1.222 -7.286 1.00 80.38 99 VAL A CA 1
ATOM 759 C C . VAL A 1 99 ? 11.559 -0.529 -8.629 1.00 80.38 99 VAL A C 1
ATOM 761 O O . VAL A 1 99 ? 12.376 -0.744 -9.515 1.00 80.38 99 VAL A O 1
ATOM 764 N N . TYR A 1 100 ? 10.575 0.363 -8.762 1.00 81.00 100 TYR A N 1
ATOM 765 C CA . TYR A 1 100 ? 10.327 1.101 -10.002 1.00 81.00 100 TYR A CA 1
ATOM 766 C C . TYR A 1 100 ? 11.521 1.955 -10.449 1.00 81.00 100 TYR A C 1
ATOM 768 O O . TYR A 1 100 ? 11.815 2.025 -11.641 1.00 81.00 100 TYR A O 1
ATOM 776 N N . ALA A 1 101 ? 12.229 2.579 -9.504 1.00 79.44 101 ALA A N 1
ATOM 777 C CA . ALA A 1 101 ? 13.439 3.346 -9.789 1.00 79.44 101 ALA A CA 1
ATOM 778 C C . ALA A 1 101 ? 14.639 2.454 -10.159 1.00 79.44 101 ALA A C 1
ATOM 780 O O . ALA A 1 101 ? 15.498 2.877 -10.932 1.00 79.44 101 ALA A O 1
ATOM 781 N N . ALA A 1 102 ? 14.709 1.237 -9.610 1.00 76.19 102 ALA A N 1
ATOM 782 C CA . ALA A 1 102 ? 15.793 0.289 -9.846 1.00 76.19 102 ALA A CA 1
ATOM 783 C C . ALA A 1 102 ? 15.657 -0.445 -11.186 1.00 76.19 102 ALA A C 1
ATOM 785 O O . ALA A 1 102 ? 16.668 -0.707 -11.843 1.00 76.19 102 ALA A O 1
ATOM 786 N N . VAL A 1 103 ? 14.432 -0.762 -11.626 1.00 72.31 103 VAL A N 1
ATOM 787 C CA . VAL A 1 103 ? 14.224 -1.246 -12.996 1.00 72.31 103 VAL A CA 1
ATOM 788 C C . VAL A 1 103 ? 14.390 -0.079 -13.959 1.00 72.31 103 VAL A C 1
ATOM 790 O O . VAL A 1 103 ? 13.682 0.920 -13.889 1.00 72.31 103 VAL A O 1
ATOM 793 N N . GLY A 1 104 ? 15.343 -0.202 -14.883 1.00 70.50 104 GLY A N 1
ATOM 794 C CA . GLY A 1 104 ? 15.533 0.801 -15.926 1.00 70.50 104 GLY A CA 1
ATOM 795 C C . GLY A 1 104 ? 14.261 1.004 -16.758 1.00 70.50 104 GLY A C 1
ATOM 796 O O . GLY A 1 104 ? 13.437 0.101 -16.877 1.00 70.50 104 GLY A O 1
ATOM 797 N N . VAL A 1 105 ? 14.137 2.171 -17.397 1.00 73.69 105 VAL A N 1
ATOM 798 C CA . VAL A 1 105 ? 12.935 2.605 -18.146 1.00 73.69 105 VAL A CA 1
ATOM 799 C C . VAL A 1 105 ? 12.415 1.553 -19.139 1.00 73.69 105 VAL A C 1
ATOM 801 O O . VAL A 1 105 ? 11.212 1.394 -19.313 1.00 73.69 105 VAL A O 1
ATOM 804 N N . ALA A 1 106 ? 13.310 0.778 -19.759 1.00 67.38 106 ALA A N 1
ATOM 805 C CA . ALA A 1 106 ? 12.942 -0.290 -20.691 1.00 67.38 106 ALA A CA 1
ATOM 806 C C . ALA A 1 106 ? 12.129 -1.434 -20.045 1.00 67.38 106 ALA A C 1
ATOM 808 O O . ALA A 1 106 ? 11.346 -2.087 -20.728 1.00 67.38 106 ALA A O 1
ATOM 809 N N . ALA A 1 107 ? 12.288 -1.666 -18.740 1.00 72.31 107 ALA A N 1
ATOM 810 C CA . ALA A 1 107 ? 11.588 -2.702 -17.985 1.00 72.31 107 ALA A CA 1
ATOM 811 C C . ALA A 1 107 ? 10.296 -2.197 -17.313 1.00 72.31 107 ALA A C 1
ATOM 813 O O . ALA A 1 107 ? 9.523 -3.003 -16.792 1.00 72.31 107 ALA A O 1
ATOM 814 N N . HIS A 1 108 ? 10.006 -0.888 -17.363 1.00 77.56 108 HIS A N 1
ATOM 815 C CA . HIS A 1 108 ? 8.772 -0.315 -16.802 1.00 77.56 108 HIS A CA 1
ATOM 816 C C . HIS A 1 108 ? 7.511 -0.895 -17.444 1.00 77.56 108 HIS A C 1
ATOM 818 O O . HIS A 1 108 ? 6.514 -1.078 -16.755 1.00 77.56 108 HIS A O 1
ATOM 824 N N . GLY A 1 109 ? 7.565 -1.267 -18.727 1.00 75.81 109 GLY A N 1
ATOM 825 C CA . GLY A 1 109 ? 6.446 -1.933 -19.403 1.00 75.81 109 GLY A CA 1
ATOM 826 C C . GLY A 1 109 ? 6.118 -3.325 -18.849 1.00 75.81 109 GLY A C 1
ATOM 827 O O . GLY A 1 109 ? 4.982 -3.769 -18.971 1.00 75.81 109 GLY A O 1
ATOM 828 N N . VAL A 1 110 ? 7.088 -3.998 -18.220 1.00 79.75 110 VAL A N 1
ATOM 829 C CA . VAL A 1 110 ? 6.923 -5.340 -17.637 1.00 79.75 110 VAL A CA 1
ATOM 830 C C . VAL A 1 110 ? 6.568 -5.252 -16.152 1.00 79.75 110 VAL A C 1
ATOM 832 O O . VAL A 1 110 ? 5.693 -5.969 -15.679 1.00 79.75 110 VAL A O 1
ATOM 835 N N . VAL A 1 111 ? 7.214 -4.344 -15.417 1.00 81.81 111 VAL A N 1
ATOM 836 C CA . VAL A 1 111 ? 7.044 -4.208 -13.961 1.00 81.81 111 VAL A CA 1
ATOM 837 C C . VAL A 1 111 ? 5.854 -3.316 -13.580 1.00 81.81 111 VAL A C 1
ATOM 839 O O . VAL A 1 111 ? 5.234 -3.513 -12.536 1.00 81.81 111 VAL A O 1
ATOM 842 N N . GLY A 1 112 ? 5.493 -2.358 -14.436 1.00 81.00 112 GLY A N 1
ATOM 843 C CA . GLY A 1 112 ? 4.388 -1.424 -14.212 1.00 81.00 112 GLY A CA 1
ATOM 844 C C . GLY A 1 112 ? 3.048 -2.102 -13.899 1.00 81.00 112 GLY A C 1
ATOM 845 O O . GLY A 1 112 ? 2.430 -1.733 -12.900 1.00 81.00 112 GLY A O 1
ATOM 846 N N . PRO A 1 113 ? 2.604 -3.114 -14.674 1.00 85.94 113 PRO A N 1
ATOM 847 C CA . PRO A 1 113 ? 1.374 -3.848 -14.377 1.00 85.94 113 PRO A CA 1
ATOM 848 C C . PRO A 1 113 ? 1.361 -4.493 -12.983 1.00 85.94 113 PRO A C 1
ATOM 850 O O . PRO A 1 113 ? 0.372 -4.353 -12.269 1.00 85.94 113 PRO A O 1
ATOM 853 N N . ALA A 1 114 ? 2.465 -5.119 -12.560 1.00 84.81 114 ALA A N 1
ATOM 854 C CA . ALA A 1 114 ? 2.571 -5.750 -11.241 1.00 84.81 114 ALA A CA 1
ATOM 855 C C . ALA A 1 114 ? 2.511 -4.717 -10.100 1.00 84.81 114 ALA A C 1
ATOM 857 O O . ALA A 1 114 ? 1.833 -4.918 -9.093 1.00 84.81 114 ALA A O 1
ATOM 858 N 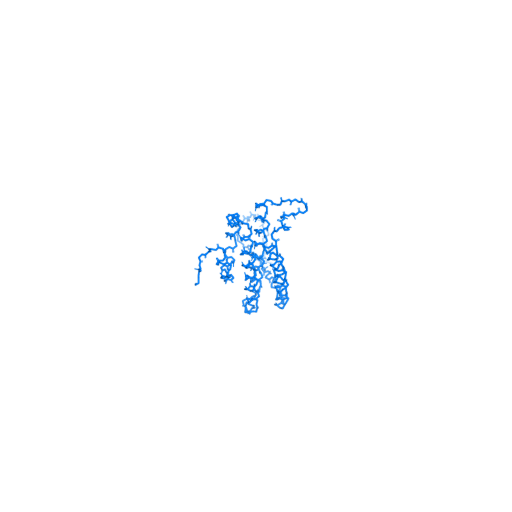N . ILE A 1 115 ? 3.157 -3.558 -10.271 1.00 85.75 115 ILE A N 1
ATOM 859 C CA . ILE A 1 115 ? 3.061 -2.453 -9.304 1.00 85.75 115 ILE A CA 1
ATOM 860 C C . ILE A 1 115 ? 1.630 -1.905 -9.236 1.00 85.75 115 ILE A C 1
ATOM 862 O O . ILE A 1 115 ? 1.134 -1.621 -8.144 1.00 85.75 115 ILE A O 1
ATOM 866 N N . ALA A 1 116 ? 0.953 -1.762 -10.379 1.00 85.38 116 ALA A N 1
ATOM 867 C CA . ALA A 1 116 ? -0.432 -1.304 -10.425 1.00 85.38 116 ALA A CA 1
ATOM 868 C C . ALA A 1 116 ? -1.386 -2.294 -9.734 1.00 85.38 116 ALA A C 1
ATOM 870 O O . ALA A 1 116 ? -2.286 -1.868 -9.005 1.00 85.38 116 ALA A O 1
ATOM 871 N N . GLU A 1 117 ? -1.164 -3.600 -9.908 1.00 86.75 117 GLU A N 1
ATOM 872 C CA . GLU A 1 117 ? -1.899 -4.657 -9.210 1.00 86.75 117 GLU A CA 1
ATOM 873 C C . GLU A 1 117 ? -1.718 -4.558 -7.692 1.00 86.75 117 GLU A C 1
ATOM 875 O O . GLU A 1 117 ? -2.709 -4.479 -6.958 1.00 86.75 117 GLU A O 1
ATOM 880 N N . ILE A 1 118 ? -0.471 -4.455 -7.221 1.00 85.94 118 ILE A N 1
ATOM 881 C CA . ILE A 1 118 ? -0.167 -4.261 -5.798 1.00 85.94 118 ILE A CA 1
ATOM 882 C C . ILE A 1 118 ? -0.832 -2.984 -5.276 1.00 85.94 118 ILE A C 1
ATOM 884 O O . ILE A 1 118 ? -1.471 -3.009 -4.226 1.00 85.94 118 ILE A O 1
ATOM 888 N N . GLY A 1 119 ? -0.751 -1.875 -6.014 1.00 84.25 119 GLY A N 1
ATOM 889 C CA . GLY A 1 119 ? -1.430 -0.632 -5.652 1.00 84.25 119 GLY A CA 1
ATOM 890 C C . GLY A 1 119 ? -2.949 -0.801 -5.531 1.00 84.25 119 GLY A C 1
ATOM 891 O O . GLY A 1 119 ? -3.561 -0.259 -4.610 1.00 84.25 119 GLY A O 1
ATOM 892 N N . GLY A 1 120 ? -3.562 -1.600 -6.407 1.00 84.19 120 GLY A N 1
ATOM 893 C CA . GLY A 1 120 ? -4.973 -1.976 -6.320 1.00 84.19 120 GLY A CA 1
ATOM 894 C C . GLY A 1 120 ? -5.301 -2.798 -5.069 1.00 84.19 120 GLY A C 1
ATOM 895 O O . GLY A 1 120 ? -6.299 -2.516 -4.403 1.00 84.19 120 GLY A O 1
ATOM 896 N N . LEU A 1 121 ? -4.462 -3.775 -4.715 1.00 85.88 121 LEU A N 1
ATOM 897 C CA . LEU A 1 121 ? -4.615 -4.567 -3.488 1.00 85.88 121 LEU A CA 1
ATOM 898 C C . LEU A 1 121 ? -4.470 -3.700 -2.233 1.00 85.88 121 LE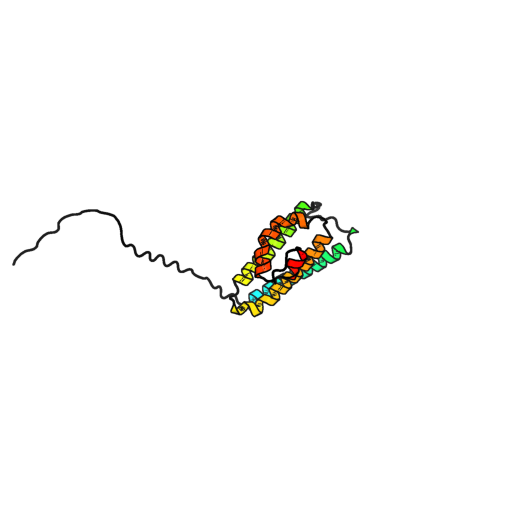U A C 1
ATOM 900 O O . LEU A 1 121 ? -5.301 -3.788 -1.331 1.00 85.88 121 LEU A O 1
ATOM 904 N N . VAL A 1 122 ? -3.484 -2.802 -2.207 1.00 86.19 122 VAL A N 1
ATOM 905 C CA . VAL A 1 122 ? -3.293 -1.846 -1.107 1.00 86.19 122 VAL A CA 1
ATOM 906 C C . VAL A 1 122 ? -4.500 -0.919 -0.973 1.00 86.19 122 VAL A C 1
ATOM 908 O O . VAL A 1 122 ? -4.972 -0.698 0.139 1.00 86.19 122 VAL A O 1
ATOM 911 N N . ALA A 1 123 ? -5.051 -0.417 -2.082 1.00 86.81 123 ALA A N 1
ATOM 912 C CA . ALA A 1 123 ? -6.257 0.411 -2.060 1.00 86.81 123 ALA A CA 1
ATOM 913 C C . ALA A 1 123 ? -7.469 -0.348 -1.485 1.00 86.81 123 ALA A C 1
ATOM 915 O O . ALA A 1 123 ? -8.204 0.191 -0.653 1.00 86.81 123 ALA A O 1
ATOM 916 N N . LYS A 1 124 ? -7.659 -1.617 -1.873 1.00 86.12 124 LYS A N 1
ATOM 917 C CA . LYS A 1 124 ? -8.716 -2.473 -1.308 1.00 86.12 124 LYS A CA 1
ATOM 918 C C . LYS A 1 124 ? -8.513 -2.698 0.188 1.00 86.12 124 LYS A C 1
ATOM 920 O O . LYS A 1 124 ? -9.451 -2.497 0.953 1.00 86.12 124 LYS A O 1
ATOM 925 N N . LEU A 1 125 ? -7.296 -3.044 0.606 1.00 82.38 125 LEU A N 1
ATOM 926 C CA . LEU A 1 125 ? -6.964 -3.256 2.014 1.00 82.38 125 LEU A CA 1
ATOM 927 C C . LEU A 1 125 ? -7.234 -1.995 2.841 1.00 82.38 125 LEU A C 1
ATOM 929 O O . LEU A 1 125 ? -7.923 -2.061 3.854 1.00 82.38 125 LEU A O 1
ATOM 933 N N . LEU A 1 126 ? -6.769 -0.837 2.367 1.00 83.81 126 LEU A N 1
ATOM 934 C CA . LEU A 1 126 ? -7.048 0.462 2.977 1.00 83.81 126 LEU A CA 1
ATOM 935 C C . LEU A 1 126 ? -8.547 0.717 3.122 1.00 83.81 126 LEU A C 1
ATOM 937 O O . LEU A 1 126 ? -8.990 1.117 4.191 1.00 83.81 126 LEU A O 1
ATOM 941 N N . THR A 1 127 ? -9.330 0.450 2.080 1.00 85.25 127 THR A N 1
ATOM 942 C CA . THR A 1 127 ? -10.788 0.643 2.112 1.00 85.25 127 THR A CA 1
ATOM 943 C C . THR A 1 127 ? -11.434 -0.181 3.224 1.00 85.25 127 THR A C 1
ATOM 945 O O . THR A 1 127 ? -12.226 0.345 4.004 1.00 85.25 127 THR A O 1
ATOM 948 N N . VAL A 1 128 ? -11.065 -1.459 3.331 1.00 82.88 128 VAL A N 1
ATOM 949 C CA . VAL A 1 128 ? -11.621 -2.369 4.340 1.00 82.88 128 VAL A CA 1
ATOM 950 C C . VAL A 1 128 ? -11.196 -1.949 5.753 1.00 82.88 128 VAL A C 1
ATOM 952 O O . VAL A 1 128 ? -12.027 -1.860 6.655 1.00 82.88 128 VAL A O 1
ATOM 955 N N . VAL A 1 129 ? -9.918 -1.620 5.948 1.00 78.94 129 VAL A N 1
ATOM 956 C CA . VAL A 1 129 ? -9.377 -1.223 7.257 1.00 78.94 129 VAL A CA 1
ATOM 957 C C . VAL A 1 129 ? -9.948 0.122 7.729 1.00 78.94 129 VAL A C 1
ATOM 959 O O . VAL A 1 129 ? -10.271 0.282 8.906 1.00 78.94 129 VAL A O 1
ATOM 962 N N . LEU A 1 130 ? -10.129 1.085 6.822 1.00 82.31 130 LEU A N 1
ATOM 963 C CA . LEU A 1 130 ? -10.760 2.370 7.136 1.00 82.31 130 LEU A CA 1
ATOM 964 C C . LEU A 1 130 ? -12.249 2.227 7.480 1.00 82.31 130 LEU A C 1
ATOM 966 O O . LEU A 1 130 ? -12.761 3.026 8.263 1.00 82.31 130 LEU A O 1
ATOM 970 N N . ALA A 1 131 ? -12.932 1.217 6.934 1.00 79.88 131 ALA A N 1
ATOM 971 C CA . ALA A 1 131 ? -14.311 0.901 7.301 1.00 79.88 131 ALA A CA 1
ATOM 972 C C . ALA A 1 131 ? -14.413 0.259 8.698 1.00 79.88 131 ALA A C 1
ATOM 974 O O . ALA A 1 131 ? -15.350 0.555 9.437 1.00 79.88 131 ALA A O 1
ATOM 975 N N . LEU A 1 132 ? -13.438 -0.576 9.076 1.00 73.75 132 LEU A N 1
ATOM 976 C CA . LEU A 1 132 ? -13.362 -1.226 10.392 1.00 73.75 132 LEU A CA 1
ATOM 977 C C . LEU A 1 132 ? -13.108 -0.242 11.540 1.00 73.75 132 LEU A C 1
ATOM 979 O O . LEU A 1 132 ? -13.629 -0.426 12.638 1.00 73.75 132 LEU A O 1
ATOM 983 N N . VAL A 1 133 ? -12.271 0.775 11.312 1.00 75.25 133 VAL A N 1
ATOM 984 C CA . VAL A 1 133 ? -11.780 1.662 12.375 1.00 75.25 133 VAL A CA 1
ATOM 985 C C . VAL A 1 133 ? -12.108 3.125 12.049 1.00 75.25 133 VAL A C 1
ATOM 987 O O . VAL A 1 133 ? -11.318 3.817 11.395 1.00 75.25 133 VAL A O 1
ATOM 990 N N . PRO A 1 134 ? -13.256 3.644 12.529 1.00 73.50 134 PRO A N 1
ATOM 991 C CA . PRO A 1 134 ? -13.635 5.037 12.323 1.00 73.50 134 PRO A CA 1
ATOM 992 C C . PRO A 1 134 ? -12.570 5.997 12.870 1.00 73.50 134 PRO A C 1
ATOM 994 O O . PRO A 1 134 ? -12.076 5.836 13.984 1.00 73.50 134 PRO A O 1
ATOM 997 N N . GLY A 1 135 ? -12.208 7.014 12.085 1.00 74.88 135 GLY A N 1
ATOM 998 C CA . GLY A 1 135 ? -11.197 8.008 12.471 1.00 74.88 135 GLY A CA 1
ATOM 999 C C . GLY A 1 135 ? -9.743 7.584 12.236 1.00 74.88 135 GLY A C 1
ATOM 1000 O O . GLY A 1 135 ? -8.845 8.412 12.390 1.00 74.88 135 GLY A O 1
ATOM 1001 N N . LEU A 1 136 ? -9.493 6.349 11.781 1.00 79.12 136 LEU A N 1
ATOM 1002 C CA . LEU A 1 136 ? -8.150 5.873 11.440 1.00 79.12 136 LEU A CA 1
ATOM 1003 C C . LEU A 1 136 ? -7.486 6.723 10.351 1.00 79.12 136 LEU A C 1
ATOM 1005 O O . LEU A 1 136 ? -6.296 7.015 10.439 1.00 79.12 136 LEU A O 1
ATOM 1009 N N . LEU A 1 137 ? -8.263 7.180 9.362 1.00 80.81 137 LEU A N 1
ATOM 1010 C CA . LEU A 1 137 ? -7.751 8.021 8.280 1.00 80.81 137 LEU A CA 1
ATOM 1011 C C . LEU A 1 137 ? -7.083 9.290 8.818 1.00 80.81 137 LEU A C 1
ATOM 1013 O O . LEU A 1 137 ? -5.995 9.632 8.369 1.00 80.81 137 LEU A O 1
ATOM 1017 N N . ALA A 1 138 ? -7.688 9.944 9.816 1.00 82.94 138 ALA A N 1
ATOM 1018 C CA . ALA A 1 138 ? -7.141 11.160 10.417 1.00 82.94 138 ALA A CA 1
ATOM 1019 C C . ALA A 1 138 ? -5.783 10.912 11.093 1.00 82.94 138 ALA A C 1
ATOM 1021 O O . ALA A 1 138 ? -4.899 11.766 11.041 1.00 82.94 138 ALA A O 1
ATOM 1022 N N . LEU A 1 139 ? -5.599 9.727 11.682 1.00 81.69 139 LEU A N 1
ATOM 1023 C CA . LEU A 1 139 ? -4.335 9.315 12.294 1.00 81.69 139 LEU A CA 1
ATOM 1024 C C . LEU A 1 139 ? -3.277 8.921 11.257 1.00 81.69 139 LEU A C 1
ATOM 1026 O O . LEU A 1 139 ? -2.088 9.081 11.518 1.00 81.69 139 LEU A O 1
ATOM 1030 N N . LEU A 1 140 ? -3.696 8.447 10.081 1.00 81.12 140 LEU A N 1
ATOM 1031 C CA . LEU A 1 140 ? -2.799 8.073 8.987 1.00 81.12 140 LEU A CA 1
ATOM 1032 C C . LEU A 1 140 ? -2.305 9.272 8.164 1.00 81.12 140 LEU A C 1
ATOM 1034 O O . LEU A 1 140 ? -1.330 9.114 7.432 1.00 81.12 140 LEU A O 1
ATOM 1038 N N . ILE A 1 141 ? -2.915 10.461 8.284 1.00 83.62 141 ILE A N 1
ATOM 1039 C CA . ILE A 1 141 ? -2.544 11.662 7.505 1.00 83.62 141 ILE A CA 1
ATOM 1040 C C . ILE A 1 141 ? -1.026 11.930 7.501 1.00 83.62 141 ILE A C 1
ATOM 1042 O O . ILE A 1 141 ? -0.473 12.085 6.410 1.00 83.62 141 ILE A O 1
ATOM 1046 N N . PRO A 1 142 ? -0.315 11.958 8.650 1.00 82.31 142 PRO A N 1
ATOM 1047 C CA . PRO A 1 142 ? 1.121 12.244 8.665 1.00 82.31 142 PRO A CA 1
ATOM 1048 C C . PRO A 1 142 ? 1.927 11.235 7.842 1.00 82.31 142 PRO A C 1
ATOM 1050 O O . PRO A 1 142 ? 2.871 11.602 7.144 1.00 82.31 142 PRO A O 1
ATOM 1053 N N . THR A 1 143 ? 1.524 9.966 7.884 1.00 82.12 143 THR A N 1
ATOM 1054 C CA . THR A 1 143 ? 2.160 8.898 7.117 1.00 82.12 143 THR A CA 1
ATOM 1055 C C . THR A 1 143 ? 1.812 8.992 5.637 1.00 82.12 143 THR A C 1
ATOM 1057 O O . THR A 1 143 ? 2.702 8.877 4.795 1.00 82.12 143 THR A O 1
ATOM 1060 N N . ILE A 1 144 ? 0.548 9.270 5.312 1.00 81.88 144 ILE A N 1
ATOM 1061 C CA . ILE A 1 144 ? 0.071 9.430 3.937 1.00 81.88 144 ILE A CA 1
ATOM 1062 C C . ILE A 1 144 ? 0.862 10.529 3.231 1.00 81.88 144 ILE A C 1
ATOM 1064 O O . ILE A 1 144 ? 1.377 10.284 2.147 1.00 81.88 144 ILE A O 1
ATOM 1068 N N . ILE A 1 145 ? 1.049 11.692 3.863 1.00 84.19 145 ILE A N 1
ATOM 1069 C CA . ILE A 1 145 ? 1.770 12.833 3.271 1.00 84.19 145 ILE A CA 1
ATOM 1070 C C . ILE A 1 145 ? 3.145 12.423 2.727 1.00 84.19 145 ILE A C 1
ATOM 1072 O O . ILE A 1 145 ? 3.522 12.842 1.634 1.00 84.19 145 ILE A O 1
ATOM 1076 N N . SER A 1 146 ? 3.870 11.567 3.451 1.00 83.00 146 SER A N 1
ATOM 1077 C CA . SER A 1 146 ? 5.199 11.105 3.033 1.00 83.00 146 SER A CA 1
ATOM 1078 C C . SER A 1 146 ? 5.188 10.197 1.796 1.00 83.00 146 SER A C 1
ATOM 1080 O O . SER A 1 146 ? 6.167 10.172 1.054 1.00 83.00 146 SER A O 1
ATOM 1082 N N . VAL A 1 147 ? 4.089 9.477 1.546 1.00 84.25 147 VAL A N 1
ATOM 1083 C CA . VAL A 1 147 ? 3.965 8.536 0.420 1.00 84.25 147 VAL A CA 1
ATOM 1084 C C . VAL A 1 147 ? 3.247 9.128 -0.791 1.00 84.25 147 VAL A C 1
ATOM 1086 O O . VAL A 1 147 ? 3.356 8.567 -1.878 1.00 84.25 147 VAL A O 1
ATOM 1089 N N . ILE A 1 148 ? 2.570 10.277 -0.650 1.00 86.19 148 ILE A N 1
ATOM 1090 C CA . ILE A 1 148 ? 1.873 10.968 -1.751 1.00 86.19 148 ILE A CA 1
ATOM 1091 C C . ILE A 1 148 ? 2.748 11.108 -3.013 1.00 86.19 148 ILE A C 1
ATOM 1093 O O . ILE A 1 148 ? 2.270 10.750 -4.093 1.00 86.19 148 ILE A O 1
ATOM 1097 N N . PRO A 1 149 ? 4.012 11.579 -2.935 1.00 86.50 149 PRO A N 1
ATOM 1098 C CA . PRO A 1 149 ? 4.840 11.739 -4.130 1.00 86.50 149 PRO A CA 1
ATOM 1099 C C . PRO A 1 149 ? 5.068 10.416 -4.863 1.00 86.50 149 PRO A C 1
ATOM 1101 O O . PRO A 1 149 ? 5.069 10.384 -6.090 1.00 86.50 149 PRO A O 1
ATOM 1104 N N . ILE A 1 150 ? 5.210 9.320 -4.113 1.00 85.00 150 ILE A N 1
ATOM 1105 C CA . ILE A 1 150 ? 5.421 7.979 -4.660 1.00 85.00 150 ILE A CA 1
ATOM 1106 C C . ILE A 1 150 ? 4.144 7.485 -5.344 1.00 85.00 150 ILE A C 1
ATOM 1108 O O . ILE A 1 150 ? 4.199 6.991 -6.466 1.00 85.00 150 ILE A O 1
ATOM 1112 N N . VAL A 1 151 ? 2.987 7.667 -4.703 1.00 84.38 151 VAL A N 1
ATOM 1113 C CA . VAL A 1 151 ? 1.678 7.269 -5.245 1.00 84.38 151 VAL A CA 1
ATOM 1114 C C . VAL A 1 151 ? 1.400 7.957 -6.586 1.00 84.38 151 VAL A C 1
ATOM 1116 O O . VAL A 1 151 ? 0.962 7.295 -7.529 1.00 84.38 151 VAL A O 1
ATOM 1119 N N . TYR A 1 152 ? 1.697 9.257 -6.702 1.00 85.31 152 TYR A N 1
ATOM 1120 C CA . TYR A 1 152 ? 1.564 9.976 -7.973 1.00 85.31 152 TYR A CA 1
ATOM 1121 C C . TYR A 1 152 ? 2.628 9.581 -8.992 1.00 85.31 152 TYR A C 1
ATOM 1123 O O . TYR A 1 152 ? 2.299 9.414 -10.163 1.00 85.31 152 TYR A O 1
ATOM 1131 N N . HIS A 1 153 ? 3.879 9.392 -8.567 1.00 84.94 153 HIS A N 1
ATOM 1132 C CA . HIS A 1 153 ? 4.951 8.952 -9.459 1.00 84.94 153 HIS A CA 1
ATOM 1133 C C . HIS A 1 153 ? 4.638 7.597 -10.109 1.00 84.94 153 HIS A C 1
ATOM 1135 O O . HIS A 1 153 ? 4.859 7.415 -11.303 1.00 84.94 153 HIS A O 1
ATOM 1141 N N . LEU A 1 154 ? 4.056 6.677 -9.338 1.00 83.00 154 LEU A N 1
ATOM 1142 C CA . LEU A 1 154 ? 3.631 5.353 -9.794 1.00 83.00 154 LEU A CA 1
ATOM 1143 C C . LEU A 1 154 ? 2.239 5.346 -10.456 1.00 83.00 154 LEU A C 1
ATOM 1145 O O . LEU A 1 154 ? 1.770 4.289 -10.867 1.00 83.00 154 LEU A O 1
ATOM 1149 N N . SER A 1 155 ? 1.567 6.500 -10.565 1.00 83.62 155 SER A N 1
ATOM 1150 C CA . SER A 1 155 ? 0.233 6.642 -11.176 1.00 83.62 155 SER A CA 1
ATOM 1151 C C . SER A 1 155 ? -0.840 5.712 -10.578 1.00 83.62 155 SER A C 1
ATOM 1153 O O . SER A 1 155 ? -1.700 5.179 -11.282 1.00 83.62 155 SER A O 1
ATOM 1155 N N . LEU A 1 156 ? -0.825 5.515 -9.255 1.00 84.25 156 LEU A N 1
ATOM 1156 C CA . LEU A 1 156 ? -1.730 4.587 -8.564 1.00 84.25 156 LEU A CA 1
ATOM 1157 C C . LEU A 1 156 ? -3.099 5.226 -8.276 1.00 84.25 156 LEU A C 1
ATOM 1159 O O . LEU A 1 156 ? -3.441 5.520 -7.129 1.00 84.25 156 LEU A O 1
ATOM 1163 N N . ALA A 1 157 ? -3.907 5.418 -9.321 1.00 83.69 157 ALA A N 1
ATOM 1164 C CA . ALA A 1 157 ? -5.195 6.121 -9.257 1.00 83.69 157 ALA A CA 1
ATOM 1165 C C . ALA A 1 157 ? -6.166 5.571 -8.190 1.00 83.69 157 ALA A C 1
ATOM 1167 O O . ALA A 1 157 ? -6.827 6.341 -7.495 1.00 83.69 157 ALA A O 1
ATOM 1168 N N . ASN A 1 158 ? -6.206 4.249 -7.998 1.00 83.88 158 ASN A N 1
ATOM 1169 C CA . ASN A 1 158 ? -7.063 3.620 -6.986 1.00 83.88 158 ASN A CA 1
ATOM 1170 C C . ASN A 1 158 ? -6.678 4.035 -5.557 1.00 83.88 158 ASN A C 1
ATOM 1172 O O . ASN A 1 158 ? -7.546 4.256 -4.718 1.00 83.88 158 ASN A O 1
ATOM 1176 N N . VAL A 1 159 ? -5.379 4.174 -5.283 1.00 83.19 159 VAL A N 1
ATOM 1177 C CA . VAL A 1 159 ? -4.879 4.614 -3.974 1.00 83.19 159 VAL A CA 1
ATOM 1178 C C . VAL A 1 159 ? -5.202 6.093 -3.762 1.00 83.19 159 VAL A C 1
ATOM 1180 O O . VAL A 1 159 ? -5.675 6.461 -2.691 1.00 83.19 159 VAL A O 1
ATOM 1183 N N . VAL A 1 160 ? -5.009 6.931 -4.788 1.00 84.12 160 VAL A N 1
ATOM 1184 C CA . VAL A 1 160 ? -5.374 8.363 -4.762 1.00 84.12 160 VAL A CA 1
ATOM 1185 C C . VAL A 1 160 ? -6.848 8.534 -4.383 1.00 84.12 160 VAL A C 1
ATOM 1187 O O . VAL A 1 160 ? -7.161 9.318 -3.487 1.00 84.12 160 VAL A O 1
ATOM 1190 N N . ALA A 1 161 ? -7.734 7.746 -5.001 1.00 84.00 161 ALA A N 1
ATOM 1191 C CA . ALA A 1 161 ? -9.167 7.780 -4.727 1.00 84.00 161 ALA A CA 1
ATOM 1192 C C . ALA A 1 161 ? -9.505 7.379 -3.280 1.00 84.00 161 ALA A C 1
ATOM 1194 O O . ALA A 1 161 ? -10.249 8.092 -2.609 1.00 84.00 161 ALA A O 1
ATOM 1195 N N . VAL A 1 162 ? -8.935 6.279 -2.774 1.00 83.56 162 VAL A N 1
ATOM 1196 C CA . VAL A 1 162 ? -9.201 5.792 -1.404 1.00 83.56 162 VAL A CA 1
ATOM 1197 C C . VAL A 1 162 ? -8.693 6.766 -0.341 1.00 83.56 162 VAL A C 1
ATOM 1199 O O . VAL A 1 162 ? -9.321 6.931 0.703 1.00 83.56 162 VAL A O 1
ATOM 1202 N N . LEU A 1 163 ? -7.581 7.449 -0.610 1.00 82.31 163 LEU A N 1
ATOM 1203 C CA . LEU A 1 163 ? -7.014 8.449 0.293 1.00 82.31 163 LEU A CA 1
ATOM 1204 C C . LEU A 1 163 ? -7.709 9.821 0.201 1.00 82.31 163 LEU A C 1
ATOM 1206 O O . LEU A 1 163 ? -7.362 10.720 0.966 1.00 82.31 163 LEU A O 1
ATOM 1210 N N . GLY A 1 164 ? -8.673 10.001 -0.713 1.00 80.94 164 GLY A N 1
ATOM 1211 C CA . GLY A 1 164 ? -9.382 11.270 -0.913 1.00 80.94 164 GLY A CA 1
ATOM 1212 C C . GLY A 1 164 ? -8.500 12.386 -1.483 1.00 80.94 164 GLY A C 1
ATOM 1213 O O . GLY A 1 164 ? -8.750 13.565 -1.231 1.00 80.94 164 GLY A O 1
ATOM 1214 N N . LEU A 1 165 ? -7.443 12.023 -2.212 1.00 82.06 165 LEU A N 1
ATOM 1215 C CA . LEU A 1 165 ? -6.508 12.966 -2.819 1.00 82.06 165 LEU A CA 1
ATOM 1216 C C . LEU A 1 165 ? -7.039 13.462 -4.181 1.00 82.06 165 LEU A C 1
ATOM 1218 O O . LEU A 1 165 ? -7.758 12.728 -4.862 1.00 82.06 165 LEU A O 1
ATOM 1222 N N . PRO A 1 166 ? -6.705 14.694 -4.605 1.00 78.69 166 PRO A N 1
ATOM 1223 C CA . PRO A 1 166 ? -7.147 15.215 -5.897 1.00 78.69 166 PRO A CA 1
ATOM 1224 C C . PRO A 1 166 ? -6.515 14.431 -7.064 1.00 78.69 166 PRO A C 1
ATOM 1226 O O . PRO A 1 166 ? -5.305 14.222 -7.059 1.00 78.69 166 PRO A O 1
ATOM 1229 N N . PRO A 1 167 ? -7.276 14.020 -8.094 1.00 72.25 167 PRO A N 1
ATOM 1230 C CA . PRO A 1 167 ? -6.687 13.380 -9.268 1.00 72.25 167 PRO A CA 1
ATOM 1231 C C . PRO A 1 167 ? -5.787 14.379 -10.013 1.00 72.25 167 PRO A C 1
ATOM 1233 O O . PRO A 1 167 ? -6.182 15.521 -10.244 1.00 72.25 167 PRO A O 1
ATOM 1236 N N . LEU A 1 168 ? -4.573 13.958 -10.380 1.00 62.25 168 LEU A N 1
ATOM 1237 C CA . LEU A 1 168 ? -3.624 14.763 -11.169 1.00 62.25 168 LEU A CA 1
ATOM 1238 C C . LEU A 1 168 ? -3.621 14.386 -12.662 1.00 62.25 168 LEU A C 1
ATOM 1240 O O . LEU A 1 168 ? -2.694 14.757 -13.383 1.00 62.25 168 LEU A O 1
ATOM 1244 N N . PHE A 1 169 ? -4.633 13.643 -13.115 1.00 51.28 169 PHE A N 1
ATOM 1245 C CA . PHE A 1 169 ? -4.719 13.058 -14.455 1.00 51.28 169 PHE A CA 1
ATOM 1246 C C . PHE A 1 169 ? -6.109 13.283 -15.046 1.00 51.28 169 PHE A C 1
ATOM 1248 O O . PHE A 1 169 ? -7.092 13.054 -14.301 1.00 51.28 169 PHE A O 1
#

Foldseek 3Di:
DDDDDDDDDDDDDDDDDDDPPPPPPPPPPPLVVPPLVVVLVVLVVLLVVLVVVLVVLVVCLVPVVVDQPDDPNDRDDLLNVLVVLLVVVLVLLVVLLVSCVSDPPVSCVVCLVSSLSSLLSNLSSLQSVCVVRPPSLVSNVVSVVVNVVSCVVSVNVSNCVSNVHDDPD

Secondary structure (DSSP, 8-state):
----------------S------------------HHHHHHHHHHHHHHHHHHHHHHHHHHH-GGG---EETTEEPPHHHHHHHHHHHHHHHHHHHHHHHHHS-GGGHHHHHHHHHHHHHHHHHHHHHHHHHSTTHHHHHHHHHHHHHHHHHHTT-HHHHHHTTPPP--

Radius of gyration: 28.21 Å; chains: 1; bounding box: 105×42×45 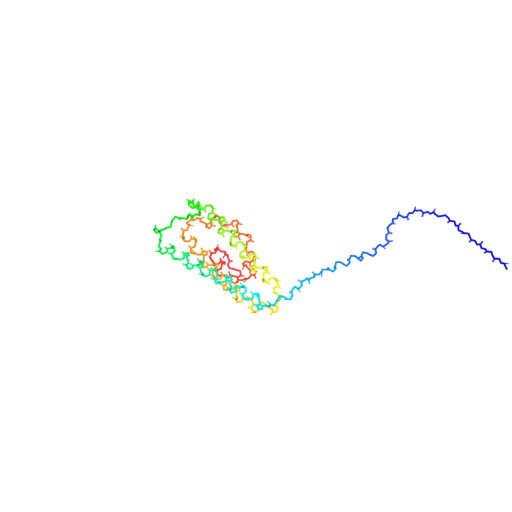Å

Organism: NCBI:txid84603

pLDDT: mean 71.1, std 15.3, range [32.34, 86.81]